Protein AF-A3U074-F1 (afdb_monomer_lite)

Structure (mmCIF, N/CA/C/O backbone):
data_AF-A3U074-F1
#
_entry.id   AF-A3U074-F1
#
loop_
_atom_site.group_PDB
_atom_site.id
_atom_site.type_symbol
_atom_site.label_atom_id
_atom_site.label_alt_id
_atom_site.label_comp_id
_atom_site.label_asym_id
_atom_site.label_entity_id
_atom_site.label_seq_id
_atom_site.pdbx_PDB_ins_code
_atom_site.Cartn_x
_atom_site.Cartn_y
_atom_site.Cartn_z
_atom_site.occupancy
_atom_site.B_iso_or_equiv
_atom_site.auth_seq_id
_atom_site.auth_comp_id
_atom_site.auth_asym_id
_atom_site.auth_atom_id
_atom_site.pdbx_PDB_model_num
ATOM 1 N N . MET A 1 1 ? 19.597 -13.772 -4.060 1.00 62.19 1 MET A N 1
ATOM 2 C CA . MET A 1 1 ? 18.420 -14.118 -3.231 1.00 62.19 1 MET A CA 1
ATOM 3 C C . MET A 1 1 ? 17.383 -13.034 -3.448 1.00 62.19 1 MET A C 1
ATOM 5 O O . MET A 1 1 ? 17.748 -11.872 -3.341 1.00 62.19 1 MET A O 1
ATOM 9 N N . ALA A 1 2 ? 16.156 -13.385 -3.835 1.00 81.31 2 ALA A N 1
ATOM 10 C CA . ALA A 1 2 ? 15.089 -12.403 -4.048 1.00 81.31 2 ALA A CA 1
ATOM 11 C C . ALA A 1 2 ? 14.487 -11.949 -2.705 1.00 81.31 2 ALA A C 1
ATOM 13 O O . ALA A 1 2 ? 14.446 -12.732 -1.753 1.00 81.31 2 ALA A O 1
ATOM 14 N N . HIS A 1 3 ? 14.027 -10.698 -2.626 1.00 92.88 3 HIS A N 1
ATOM 15 C CA . HIS A 1 3 ? 13.370 -10.155 -1.434 1.00 92.88 3 HIS A CA 1
ATOM 16 C C . HIS A 1 3 ? 12.085 -10.944 -1.106 1.00 92.88 3 HIS A C 1
ATOM 18 O O . HIS A 1 3 ? 11.345 -11.348 -2.002 1.00 92.88 3 HIS A O 1
ATOM 24 N N . ASN A 1 4 ? 11.792 -11.178 0.177 1.00 96.62 4 ASN A N 1
ATOM 25 C CA . ASN A 1 4 ? 10.709 -12.084 0.594 1.00 96.62 4 ASN A CA 1
ATOM 26 C C . ASN A 1 4 ? 9.299 -11.455 0.584 1.00 96.62 4 ASN A C 1
ATOM 28 O O . ASN A 1 4 ? 8.325 -12.192 0.736 1.00 96.62 4 ASN A O 1
ATOM 32 N N . LEU A 1 5 ? 9.188 -10.135 0.385 1.00 97.12 5 LEU A N 1
ATOM 33 C CA . LEU A 1 5 ? 7.935 -9.364 0.430 1.00 97.12 5 LEU A CA 1
ATOM 34 C C . LEU A 1 5 ? 6.792 -10.023 -0.355 1.00 97.12 5 LEU A C 1
ATOM 36 O O . LEU A 1 5 ? 5.749 -10.304 0.228 1.00 97.12 5 LEU A O 1
ATOM 40 N N . ALA A 1 6 ? 6.994 -10.324 -1.643 1.00 97.06 6 ALA A N 1
ATOM 41 C CA . ALA A 1 6 ? 5.947 -10.906 -2.487 1.00 97.06 6 ALA A CA 1
ATOM 42 C C . ALA A 1 6 ? 5.483 -12.278 -1.979 1.00 97.06 6 ALA A C 1
ATOM 44 O O . ALA A 1 6 ? 4.291 -12.571 -1.965 1.00 97.06 6 ALA A O 1
ATOM 45 N N . ARG A 1 7 ? 6.417 -13.111 -1.499 1.00 97.62 7 ARG A N 1
ATOM 46 C CA . ARG A 1 7 ? 6.095 -14.425 -0.924 1.00 97.62 7 ARG A CA 1
ATOM 47 C C . ARG A 1 7 ? 5.232 -14.288 0.326 1.00 97.62 7 ARG A C 1
ATOM 49 O O . ARG A 1 7 ? 4.294 -15.058 0.491 1.00 97.62 7 ARG A O 1
ATOM 56 N N . LEU A 1 8 ? 5.556 -13.341 1.204 1.00 98.12 8 LEU A N 1
ATOM 57 C CA . LEU A 1 8 ? 4.793 -13.1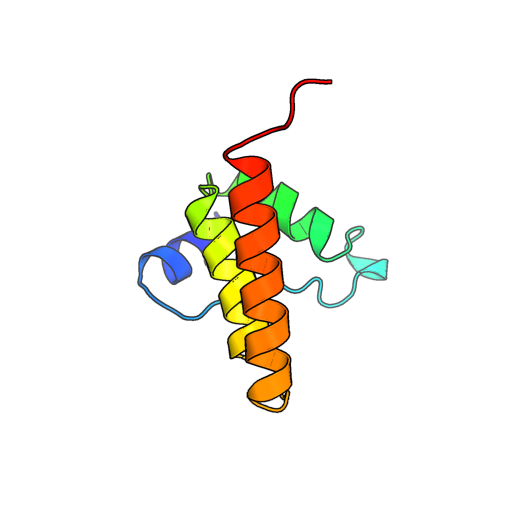12 2.430 1.00 98.12 8 LEU A CA 1
ATOM 58 C C . LEU A 1 8 ? 3.406 -12.534 2.124 1.00 98.12 8 LEU A C 1
ATOM 60 O O . LEU A 1 8 ? 2.419 -13.031 2.659 1.00 98.12 8 LEU A O 1
ATOM 64 N N . LEU A 1 9 ? 3.325 -11.556 1.216 1.00 98.25 9 LEU A N 1
ATOM 65 C CA . LEU A 1 9 ? 2.062 -10.966 0.773 1.00 98.25 9 LEU A CA 1
ATOM 66 C C . LEU A 1 9 ? 1.126 -12.022 0.166 1.00 98.25 9 LEU A C 1
ATOM 68 O O . LEU A 1 9 ? -0.018 -12.150 0.592 1.00 98.25 9 LEU A O 1
ATOM 72 N N . ARG A 1 10 ? 1.625 -12.837 -0.773 1.00 97.75 10 ARG A N 1
ATOM 73 C CA . ARG A 1 10 ? 0.856 -13.912 -1.434 1.00 97.75 10 ARG A CA 1
ATOM 74 C C . ARG A 1 10 ? 0.470 -15.047 -0.485 1.00 97.75 10 ARG A C 1
ATOM 76 O O . ARG A 1 10 ? -0.504 -15.745 -0.738 1.00 97.75 10 ARG A O 1
ATOM 83 N N . ALA A 1 11 ? 1.205 -15.217 0.613 1.00 98.12 11 ALA A N 1
ATOM 84 C CA . ALA A 1 11 ? 0.851 -16.133 1.696 1.00 98.12 11 ALA A CA 1
ATOM 85 C C . ALA A 1 11 ? -0.204 -15.557 2.664 1.00 98.12 11 ALA A C 1
ATOM 87 O O . ALA A 1 11 ? -0.546 -16.214 3.645 1.00 98.12 11 ALA A O 1
ATOM 88 N N . GLY A 1 12 ? -0.716 -14.347 2.411 1.00 97.12 12 GLY A N 1
ATOM 89 C CA . GLY A 1 12 ? -1.770 -13.714 3.204 1.00 97.12 12 GLY A CA 1
ATOM 90 C C . GLY A 1 12 ? -1.276 -12.979 4.449 1.00 97.12 12 GLY A C 1
ATOM 91 O O . GLY A 1 12 ? -2.091 -12.604 5.288 1.00 97.12 12 GLY A O 1
ATOM 92 N N . LEU A 1 13 ? 0.036 -12.762 4.603 1.00 98.06 13 LEU A N 1
ATOM 93 C CA . LEU A 1 13 ? 0.539 -11.958 5.716 1.00 98.06 13 LEU A CA 1
ATOM 94 C C . LEU A 1 13 ? 0.230 -10.476 5.486 1.00 98.06 13 LEU A C 1
ATOM 96 O O . LEU A 1 13 ? 0.373 -9.947 4.381 1.00 98.06 13 LEU A O 1
ATOM 100 N N . HIS A 1 14 ? -0.109 -9.787 6.574 1.00 97.31 14 HIS A N 1
ATOM 101 C CA . HIS A 1 14 ? -0.379 -8.351 6.590 1.00 97.31 14 HIS A CA 1
ATOM 102 C C . HIS A 1 14 ? 0.925 -7.541 6.559 1.00 97.31 14 HIS A C 1
ATOM 104 O O . HIS A 1 14 ? 1.357 -6.975 7.560 1.00 97.31 14 HIS A O 1
ATOM 110 N N . VAL A 1 15 ? 1.598 -7.538 5.410 1.00 98.00 15 VAL A N 1
ATOM 111 C CA . VAL A 1 15 ? 2.877 -6.840 5.208 1.00 98.00 15 VAL A CA 1
ATOM 112 C C . VAL A 1 15 ? 2.680 -5.408 4.703 1.00 98.00 15 VAL A C 1
ATOM 114 O O . VAL A 1 15 ? 1.709 -5.118 4.001 1.00 98.00 15 VAL A O 1
ATOM 117 N N . THR A 1 16 ? 3.623 -4.525 5.041 1.00 97.69 16 THR A N 1
ATOM 118 C CA . THR A 1 16 ? 3.679 -3.118 4.609 1.00 97.69 16 THR A CA 1
ATOM 119 C C . THR A 1 16 ? 5.023 -2.810 3.945 1.00 97.69 16 THR A C 1
ATOM 121 O O . THR A 1 16 ? 5.995 -3.544 4.122 1.00 97.69 16 THR A O 1
ATOM 124 N N . VAL A 1 17 ? 5.083 -1.720 3.173 1.00 96.56 17 VAL A N 1
ATOM 125 C CA . VAL A 1 17 ? 6.335 -1.168 2.629 1.00 96.56 17 VAL A CA 1
ATOM 126 C C . VAL A 1 17 ? 6.617 0.167 3.306 1.00 96.56 17 VAL A C 1
ATOM 128 O O . VAL A 1 17 ? 5.773 1.064 3.306 1.00 96.56 17 VAL A O 1
ATOM 131 N N . ASN A 1 18 ? 7.822 0.297 3.848 1.00 95.31 18 ASN A N 1
ATOM 132 C CA . ASN A 1 18 ? 8.332 1.481 4.524 1.00 95.31 18 ASN A CA 1
ATOM 133 C C . ASN A 1 18 ? 9.736 1.772 3.977 1.00 95.31 18 ASN A C 1
ATOM 135 O O . ASN A 1 18 ? 10.431 0.859 3.547 1.00 95.31 18 ASN A O 1
ATOM 139 N N . SER A 1 19 ? 10.145 3.039 3.970 1.00 93.06 19 SER A N 1
ATOM 140 C CA . SER A 1 19 ? 11.468 3.454 3.475 1.00 93.06 19 SER A CA 1
ATOM 141 C C . SER A 1 19 ? 12.603 3.281 4.486 1.00 93.06 19 SER A C 1
ATOM 143 O O . SER A 1 19 ? 13.755 3.451 4.107 1.00 93.06 19 SER A O 1
ATOM 145 N N . ASP A 1 20 ? 12.262 3.007 5.748 1.00 89.56 20 ASP A N 1
ATOM 146 C CA . ASP A 1 20 ? 13.170 2.976 6.900 1.00 89.56 20 ASP A CA 1
ATOM 147 C C . ASP A 1 20 ? 13.907 4.318 7.074 1.00 89.56 20 ASP A C 1
ATOM 149 O O . ASP A 1 20 ? 13.329 5.258 7.621 1.00 89.56 20 ASP A O 1
ATOM 153 N N . ASP A 1 21 ? 15.075 4.477 6.449 1.00 87.44 21 ASP A N 1
ATOM 154 C CA . ASP A 1 21 ? 15.888 5.693 6.458 1.00 87.44 21 ASP A CA 1
ATOM 155 C C . ASP A 1 21 ? 16.092 6.271 5.033 1.00 87.44 21 ASP A C 1
ATOM 157 O O . ASP A 1 21 ? 17.144 6.067 4.413 1.00 87.44 21 ASP A O 1
ATOM 161 N N . PRO A 1 22 ? 15.126 7.041 4.480 1.00 84.12 22 PRO A N 1
ATOM 162 C CA . PRO A 1 22 ? 15.194 7.554 3.105 1.00 84.12 22 PRO A CA 1
ATOM 163 C C . PRO A 1 22 ? 16.508 8.252 2.706 1.00 84.12 22 PRO A C 1
ATOM 165 O O . PRO A 1 22 ? 16.973 8.007 1.589 1.00 84.12 22 PRO A O 1
ATOM 168 N N . PRO A 1 23 ? 17.134 9.095 3.561 1.00 80.56 23 PRO A N 1
ATOM 169 C CA . PRO A 1 23 ? 18.389 9.765 3.213 1.00 80.56 23 PRO A CA 1
ATOM 170 C C . PRO A 1 23 ? 19.565 8.806 2.994 1.00 80.56 23 PRO A C 1
ATOM 172 O O . PRO A 1 23 ? 20.501 9.154 2.281 1.00 80.56 23 PRO A O 1
ATOM 175 N N . TYR A 1 24 ? 19.521 7.616 3.597 1.00 75.94 24 TYR A N 1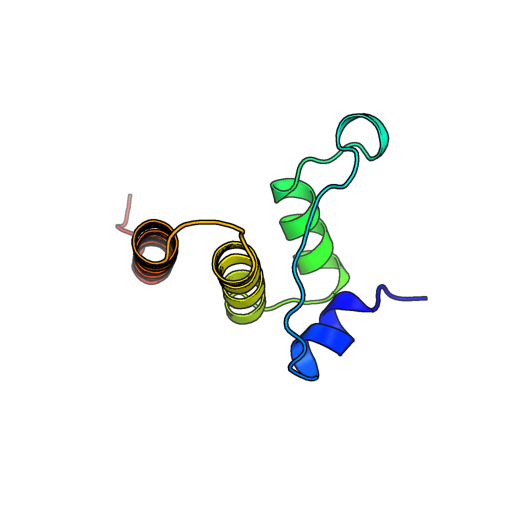
ATOM 176 C CA . TYR A 1 24 ? 20.599 6.630 3.532 1.00 75.94 24 TYR A CA 1
ATOM 177 C C . TYR A 1 24 ? 20.408 5.628 2.391 1.00 75.94 24 TYR A C 1
ATOM 179 O O . TYR A 1 24 ? 21.392 5.178 1.806 1.00 75.94 24 TYR A O 1
ATOM 187 N N . PHE A 1 25 ? 19.160 5.309 2.037 1.00 76.81 25 PHE A N 1
ATOM 188 C CA . PHE A 1 25 ? 18.845 4.305 1.013 1.00 76.81 25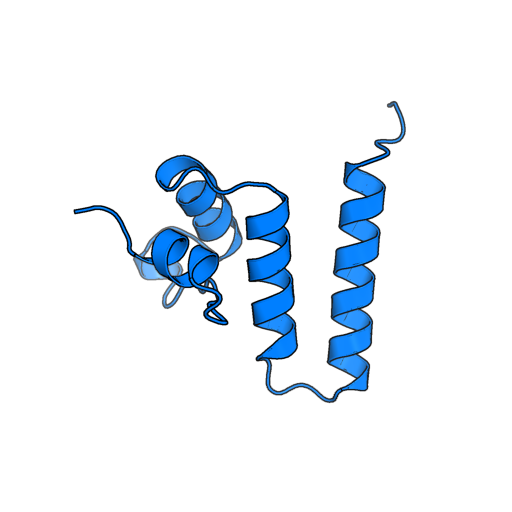 PHE A CA 1
ATOM 189 C C . PHE A 1 25 ? 18.466 4.893 -0.353 1.00 76.81 25 PHE A C 1
ATOM 191 O O . PHE A 1 25 ? 18.205 4.146 -1.294 1.00 76.81 25 PHE A O 1
ATOM 198 N N . GLY A 1 26 ? 18.464 6.224 -0.487 1.00 65.88 26 GLY A N 1
ATOM 199 C CA . GLY A 1 26 ? 18.283 6.901 -1.775 1.00 65.88 26 GLY A CA 1
ATOM 200 C C . GLY A 1 26 ? 16.864 6.807 -2.340 1.00 65.88 26 GLY A C 1
ATOM 201 O O . GLY A 1 26 ? 16.676 6.957 -3.545 1.00 65.88 26 GLY A O 1
ATOM 202 N N . GLY A 1 27 ? 15.859 6.568 -1.492 1.00 72.50 27 GLY A N 1
ATOM 203 C CA . GLY A 1 27 ? 14.478 6.400 -1.932 1.00 72.50 27 GLY A CA 1
ATOM 204 C C . GLY A 1 27 ? 13.462 6.625 -0.819 1.00 72.50 27 GLY A C 1
ATOM 205 O O . GLY A 1 27 ? 13.480 5.965 0.217 1.00 72.50 27 GLY A O 1
ATOM 206 N N . TYR A 1 28 ? 12.516 7.531 -1.061 1.00 87.38 28 TYR A N 1
ATOM 207 C CA . TYR A 1 28 ? 11.311 7.649 -0.239 1.00 87.38 28 TYR A CA 1
ATOM 208 C C . TYR A 1 28 ? 10.362 6.472 -0.504 1.00 87.38 28 TYR A C 1
ATOM 210 O O . TYR A 1 28 ? 10.558 5.681 -1.430 1.00 87.38 28 TYR A O 1
ATOM 218 N N . VAL A 1 29 ? 9.302 6.341 0.296 1.00 91.38 29 VAL A N 1
ATOM 219 C CA . VAL A 1 29 ? 8.375 5.198 0.217 1.00 91.38 29 VAL A CA 1
ATOM 220 C C . VAL A 1 29 ? 7.829 4.958 -1.199 1.00 91.38 29 VAL A C 1
ATOM 222 O O . VAL A 1 29 ? 7.797 3.819 -1.645 1.00 91.38 29 VAL A O 1
ATOM 225 N N . ASN A 1 30 ? 7.515 6.010 -1.962 1.00 92.62 30 ASN A N 1
ATOM 226 C CA . ASN A 1 30 ? 7.022 5.864 -3.338 1.00 92.62 30 ASN A CA 1
ATOM 227 C C . ASN A 1 30 ? 8.034 5.189 -4.273 1.00 92.62 30 ASN A C 1
ATOM 229 O O . ASN A 1 30 ? 7.637 4.438 -5.160 1.00 92.62 30 ASN A O 1
ATOM 233 N N . GLU A 1 31 ? 9.329 5.439 -4.076 1.00 93.19 31 GLU A N 1
ATOM 234 C CA . GLU A 1 31 ? 10.365 4.785 -4.871 1.00 93.19 31 GLU A CA 1
ATOM 235 C C . GLU A 1 31 ? 10.481 3.306 -4.506 1.00 93.19 31 GLU A C 1
ATOM 237 O O . GLU A 1 31 ? 10.526 2.458 -5.392 1.00 93.19 31 GLU A O 1
ATOM 242 N N . ASN A 1 32 ? 10.387 2.980 -3.214 1.00 92.88 32 ASN A N 1
ATOM 243 C CA . ASN A 1 32 ? 10.332 1.591 -2.755 1.00 92.88 32 ASN A CA 1
ATOM 244 C C . ASN A 1 32 ? 9.145 0.839 -3.377 1.00 92.88 32 ASN A C 1
ATOM 246 O O . ASN A 1 32 ? 9.315 -0.283 -3.840 1.00 92.88 32 ASN A O 1
ATOM 250 N N . TYR A 1 33 ? 7.965 1.463 -3.478 1.00 95.62 33 TYR A N 1
ATOM 251 C CA . TYR A 1 33 ? 6.817 0.866 -4.173 1.00 95.62 33 TYR A CA 1
ATOM 252 C C . TYR A 1 33 ? 7.129 0.543 -5.640 1.00 95.62 33 TYR A C 1
ATOM 254 O O . TYR A 1 33 ? 6.865 -0.576 -6.078 1.00 95.62 33 TYR A O 1
ATOM 262 N N . ARG A 1 34 ? 7.710 1.486 -6.396 1.00 94.94 34 ARG A N 1
ATOM 263 C CA . ARG A 1 34 ? 8.047 1.275 -7.818 1.00 94.94 34 ARG A CA 1
ATOM 264 C C . ARG A 1 34 ? 9.092 0.181 -8.002 1.00 94.94 34 ARG A C 1
ATOM 266 O O . ARG A 1 34 ? 8.904 -0.709 -8.828 1.00 94.94 34 ARG A O 1
ATOM 273 N N . GLN A 1 35 ? 10.159 0.225 -7.208 1.00 94.38 35 GLN A N 1
ATOM 274 C CA . GLN A 1 35 ? 11.249 -0.744 -7.278 1.00 94.38 35 GLN A CA 1
ATOM 275 C C . GLN A 1 35 ? 10.781 -2.141 -6.861 1.00 94.38 35 GLN A C 1
ATOM 277 O O . GLN A 1 35 ? 11.067 -3.111 -7.558 1.00 94.38 35 GLN A O 1
ATOM 282 N N . CYS A 1 36 ? 10.002 -2.264 -5.781 1.00 94.25 36 CYS A N 1
ATOM 283 C CA . CYS A 1 36 ? 9.418 -3.544 -5.382 1.00 94.25 36 CYS A CA 1
ATOM 284 C C . CYS A 1 36 ? 8.444 -4.083 -6.433 1.00 94.25 36 CYS A C 1
ATOM 286 O O . CYS A 1 36 ? 8.475 -5.282 -6.699 1.00 94.25 36 CYS A O 1
ATOM 288 N N . ALA A 1 37 ? 7.616 -3.227 -7.043 1.00 96.56 37 ALA A N 1
ATOM 289 C CA . ALA A 1 37 ? 6.701 -3.642 -8.100 1.00 96.56 37 ALA A CA 1
ATOM 290 C C . ALA A 1 37 ? 7.450 -4.262 -9.283 1.00 96.56 37 ALA A C 1
ATOM 292 O O . ALA A 1 37 ? 7.141 -5.381 -9.682 1.00 96.56 37 ALA A O 1
ATOM 293 N N . ALA A 1 38 ? 8.474 -3.565 -9.782 1.00 96.25 38 ALA A N 1
ATOM 294 C CA . ALA A 1 38 ? 9.276 -4.021 -10.911 1.00 96.25 38 ALA A CA 1
ATOM 295 C C . ALA A 1 38 ? 10.125 -5.258 -10.575 1.00 96.25 38 ALA A C 1
ATOM 297 O O . ALA A 1 38 ? 10.181 -6.202 -11.357 1.00 96.25 38 ALA A O 1
ATOM 298 N N . ALA A 1 39 ? 10.779 -5.278 -9.410 1.00 95.94 39 ALA A N 1
ATOM 299 C CA . ALA A 1 39 ? 11.709 -6.345 -9.042 1.00 95.94 39 ALA A CA 1
ATOM 300 C C . ALA A 1 39 ? 11.020 -7.647 -8.606 1.00 95.94 39 ALA A C 1
ATOM 302 O O . ALA A 1 39 ? 11.638 -8.710 -8.667 1.00 95.94 39 ALA A O 1
ATOM 303 N N . LEU A 1 40 ? 9.778 -7.570 -8.117 1.00 96.75 40 LEU A N 1
ATOM 304 C CA . LEU A 1 40 ? 9.046 -8.714 -7.560 1.00 96.75 40 LEU A CA 1
ATOM 305 C C . LEU A 1 40 ? 7.795 -9.090 -8.362 1.00 96.75 40 LEU A C 1
ATOM 307 O O . LEU A 1 40 ? 7.046 -9.963 -7.914 1.00 96.75 40 LEU A O 1
ATOM 311 N N . ASP A 1 41 ? 7.588 -8.451 -9.518 1.00 96.75 41 ASP A N 1
ATOM 312 C CA . ASP A 1 41 ? 6.425 -8.642 -10.390 1.00 96.75 41 ASP A CA 1
ATOM 313 C C . ASP A 1 41 ? 5.115 -8.529 -9.595 1.00 96.75 41 ASP A C 1
ATOM 315 O O . ASP A 1 41 ? 4.310 -9.463 -9.519 1.00 96.75 41 ASP A O 1
ATOM 319 N N . LEU A 1 42 ? 4.969 -7.409 -8.873 1.00 97.88 42 LEU A N 1
ATOM 320 C CA . LEU A 1 42 ? 3.758 -7.141 -8.099 1.00 97.88 42 LEU A CA 1
ATOM 321 C C . LEU A 1 42 ? 2.678 -6.573 -9.009 1.00 97.88 42 LEU A C 1
ATOM 323 O O . LEU A 1 42 ? 2.887 -5.602 -9.737 1.00 97.88 42 LEU A O 1
ATOM 327 N N . THR A 1 43 ? 1.486 -7.134 -8.891 1.00 97.75 43 THR A N 1
ATOM 328 C CA . THR A 1 43 ? 0.296 -6.638 -9.579 1.00 97.75 43 THR A CA 1
ATOM 329 C C . THR A 1 43 ? -0.203 -5.327 -8.965 1.00 97.75 43 THR A C 1
ATOM 331 O O . THR A 1 43 ? 0.060 -5.016 -7.801 1.00 97.75 43 THR A O 1
ATOM 334 N N . ALA A 1 44 ? -1.017 -4.576 -9.713 1.00 96.81 44 ALA A N 1
ATOM 335 C CA . ALA A 1 44 ? -1.698 -3.395 -9.177 1.00 96.81 44 ALA A CA 1
ATOM 336 C C . ALA A 1 44 ? -2.536 -3.729 -7.926 1.00 96.81 44 ALA A C 1
ATOM 338 O O . ALA A 1 44 ? -2.508 -2.988 -6.946 1.00 96.81 44 ALA A O 1
ATOM 339 N N . ALA A 1 45 ? -3.213 -4.883 -7.917 1.00 97.62 45 ALA A N 1
ATOM 340 C CA . ALA A 1 45 ? -3.982 -5.356 -6.767 1.00 97.62 45 ALA A CA 1
ATOM 341 C C . ALA A 1 45 ? -3.102 -5.606 -5.527 1.00 97.62 45 ALA A C 1
ATOM 343 O O . ALA A 1 45 ? -3.489 -5.269 -4.406 1.00 97.62 45 ALA A O 1
ATOM 344 N N . GLU A 1 46 ? -1.897 -6.146 -5.713 1.00 98.31 46 GLU A N 1
ATOM 345 C CA . GLU A 1 46 ? -0.925 -6.336 -4.632 1.00 98.31 46 GLU A CA 1
ATOM 346 C C . GLU A 1 46 ? -0.405 -4.996 -4.097 1.00 98.31 46 GLU A C 1
ATOM 348 O O . GLU A 1 46 ? -0.325 -4.819 -2.882 1.00 98.31 46 GLU A O 1
ATOM 353 N N . LEU A 1 47 ? -0.141 -4.015 -4.965 1.00 98.00 47 LEU A N 1
ATOM 354 C CA . LEU A 1 47 ? 0.248 -2.663 -4.542 1.00 98.00 47 LEU A CA 1
ATOM 355 C C . LEU A 1 47 ? -0.869 -1.958 -3.763 1.00 98.00 47 LEU A C 1
ATOM 357 O O . LEU A 1 47 ? -0.606 -1.340 -2.731 1.00 98.00 47 LEU A O 1
ATOM 361 N N . ILE A 1 48 ? -2.121 -2.098 -4.206 1.00 98.06 48 ILE A N 1
ATOM 362 C CA . ILE A 1 48 ? -3.298 -1.598 -3.482 1.00 98.06 48 ILE A CA 1
ATOM 363 C C . ILE A 1 48 ? -3.40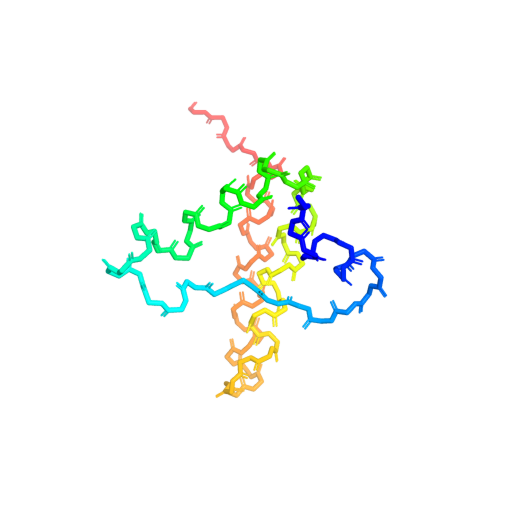1 -2.276 -2.112 1.00 98.06 48 ILE A C 1
ATOM 365 O O . ILE A 1 48 ? -3.664 -1.608 -1.114 1.00 98.06 48 ILE A O 1
ATOM 369 N N . THR A 1 49 ? -3.156 -3.586 -2.038 1.00 98.50 49 THR A N 1
ATOM 370 C CA . THR A 1 49 ? -3.172 -4.336 -0.773 1.00 98.50 49 THR A CA 1
ATOM 371 C C . THR A 1 49 ? -2.097 -3.827 0.186 1.00 98.50 49 THR A C 1
ATOM 373 O O . THR A 1 49 ? -2.405 -3.547 1.341 1.00 98.50 49 THR A O 1
ATOM 376 N N . LEU A 1 50 ? -0.864 -3.606 -0.282 1.00 98.44 50 LEU A N 1
ATOM 377 C CA . LEU A 1 50 ? 0.213 -3.022 0.529 1.00 98.44 50 LEU A CA 1
ATOM 378 C C . LEU A 1 50 ? -0.157 -1.630 1.068 1.00 98.44 50 LEU A C 1
ATOM 380 O O . LEU A 1 50 ? 0.080 -1.339 2.244 1.00 98.44 50 LEU A O 1
ATOM 384 N N . ALA A 1 51 ? -0.789 -0.794 0.239 1.00 98.06 51 ALA A N 1
ATOM 385 C CA . ALA A 1 51 ? -1.250 0.532 0.643 1.00 98.06 51 ALA A CA 1
ATOM 386 C C . ALA A 1 51 ? -2.389 0.469 1.675 1.00 98.06 51 ALA A C 1
ATOM 388 O O . ALA A 1 51 ? -2.390 1.216 2.649 1.00 98.06 51 ALA A O 1
ATOM 389 N N . ARG A 1 52 ? -3.354 -0.444 1.518 1.00 98.50 52 ARG A N 1
ATOM 390 C CA . ARG A 1 52 ? -4.414 -0.650 2.522 1.00 98.50 52 ARG A CA 1
ATOM 391 C C . ARG A 1 52 ? -3.861 -1.208 3.825 1.00 98.50 52 ARG A C 1
ATOM 393 O O . ARG A 1 52 ? -4.308 -0.806 4.902 1.00 98.50 52 ARG A O 1
ATOM 400 N N . ASN A 1 53 ? -2.886 -2.110 3.737 1.00 98.62 53 ASN A N 1
ATOM 401 C CA . ASN A 1 53 ? -2.265 -2.719 4.900 1.00 98.62 53 ASN A CA 1
ATOM 402 C C . ASN A 1 53 ? -1.590 -1.668 5.781 1.00 98.62 53 ASN A C 1
ATOM 404 O O . ASN A 1 53 ? -1.751 -1.731 7.000 1.00 98.62 53 ASN A O 1
ATOM 408 N N . SER A 1 54 ? -0.900 -0.689 5.183 1.00 98.19 54 SER A N 1
ATOM 409 C CA . SER A 1 54 ? -0.221 0.376 5.931 1.00 98.19 54 SER A CA 1
ATOM 410 C C . SER A 1 54 ? -1.199 1.270 6.697 1.00 98.19 54 SER A C 1
ATOM 412 O O . SER A 1 54 ? -0.945 1.580 7.857 1.00 98.19 54 SER A O 1
ATOM 414 N N . ILE A 1 55 ? -2.348 1.609 6.103 1.00 98.44 55 ILE A N 1
ATOM 415 C CA . ILE A 1 55 ? -3.407 2.373 6.781 1.00 98.44 55 ILE A CA 1
ATOM 416 C C . ILE A 1 55 ? -4.060 1.549 7.892 1.00 98.44 55 ILE A C 1
ATOM 418 O O . ILE A 1 55 ? -4.256 2.041 9.000 1.00 98.44 55 ILE A O 1
ATOM 422 N N . THR A 1 56 ? -4.364 0.280 7.620 1.00 98.00 56 THR A N 1
ATOM 423 C CA . THR A 1 56 ? -5.015 -0.608 8.597 1.00 98.00 56 THR A CA 1
ATOM 424 C C . THR A 1 56 ? -4.132 -0.838 9.827 1.00 98.00 56 THR A C 1
ATOM 426 O O . THR A 1 56 ? -4.632 -0.856 10.952 1.00 98.00 56 THR A O 1
ATOM 429 N N . ALA A 1 57 ? -2.817 -0.964 9.615 1.00 97.88 57 ALA A N 1
ATOM 430 C CA . ALA A 1 57 ? -1.821 -1.157 10.666 1.00 97.88 57 ALA A CA 1
ATOM 431 C C . ALA A 1 57 ? -1.421 0.143 11.390 1.00 97.88 57 ALA A C 1
ATOM 433 O O . ALA A 1 57 ? -0.748 0.082 12.419 1.00 97.88 57 ALA A O 1
ATOM 434 N N . ALA A 1 58 ? -1.812 1.315 10.878 1.00 97.94 58 ALA A N 1
ATOM 435 C CA . ALA A 1 58 ? -1.463 2.591 11.485 1.00 97.94 58 ALA A CA 1
ATOM 436 C C . ALA A 1 58 ? -2.147 2.777 12.848 1.00 97.94 58 ALA A C 1
ATOM 438 O O . ALA A 1 58 ? -3.297 2.383 13.055 1.00 97.94 58 ALA A O 1
ATOM 439 N N . PHE A 1 59 ? -1.470 3.458 13.773 1.00 98.19 59 PHE A N 1
ATOM 440 C CA . PHE A 1 59 ? -2.033 3.848 15.071 1.00 98.19 59 PHE A CA 1
ATOM 441 C C . PHE A 1 59 ? -2.893 5.108 14.945 1.00 98.19 59 PHE A C 1
ATOM 443 O O . PHE A 1 59 ? -2.643 6.130 15.578 1.00 98.19 59 PHE A O 1
ATOM 450 N N . LEU A 1 60 ? -3.894 5.025 14.074 1.00 97.75 60 LEU A N 1
ATOM 451 C CA . LEU A 1 60 ? -4.883 6.063 13.831 1.00 97.75 60 LEU A CA 1
ATOM 452 C C . LEU A 1 60 ? -6.237 5.652 14.425 1.00 97.75 60 LEU A C 1
ATOM 454 O O . LEU A 1 60 ? -6.536 4.454 14.487 1.00 97.75 60 LEU A O 1
ATOM 458 N N . PRO A 1 61 ? -7.084 6.617 14.815 1.00 98.56 61 PRO A N 1
ATOM 459 C CA . PRO A 1 61 ? -8.499 6.367 15.051 1.00 98.56 61 PRO A CA 1
ATOM 460 C C . PRO A 1 61 ? -9.163 5.686 13.847 1.00 98.56 61 PRO A C 1
ATOM 462 O O . PRO A 1 61 ? -8.833 5.965 12.694 1.00 98.56 61 PRO A O 1
ATOM 465 N N . GLU A 1 62 ? -10.152 4.831 14.101 1.00 98.31 62 GLU A N 1
ATOM 466 C CA . GLU A 1 62 ? -10.837 4.074 13.040 1.00 98.31 62 GLU A CA 1
ATOM 467 C C . GLU A 1 62 ? -11.513 4.976 11.994 1.00 98.31 62 GLU A C 1
ATOM 469 O O . GLU A 1 62 ? -11.530 4.646 10.809 1.00 98.31 62 GLU A O 1
ATOM 474 N N . ALA A 1 63 ? -12.003 6.153 12.401 1.00 98.31 63 ALA A N 1
ATOM 475 C CA . ALA A 1 63 ? -12.566 7.138 11.478 1.00 98.31 63 ALA A CA 1
ATOM 476 C C . ALA A 1 63 ? -11.521 7.663 10.474 1.00 98.31 63 ALA A C 1
ATOM 478 O O . ALA A 1 63 ? -11.811 7.782 9.282 1.00 98.31 63 ALA A O 1
ATOM 479 N N . ASP A 1 64 ? -10.294 7.906 10.936 1.00 98.50 64 ASP A N 1
ATOM 480 C CA . ASP A 1 64 ? -9.205 8.392 10.088 1.00 98.50 64 ASP A CA 1
ATOM 481 C C . ASP A 1 64 ? -8.713 7.284 9.151 1.00 98.50 64 ASP A C 1
ATOM 483 O O . ASP A 1 64 ? -8.511 7.521 7.956 1.00 98.50 64 ASP A O 1
ATOM 487 N N . LYS A 1 65 ? -8.610 6.039 9.644 1.00 98.69 65 LYS A N 1
ATOM 488 C CA . LYS A 1 65 ? -8.332 4.873 8.788 1.00 98.69 65 LYS A CA 1
ATOM 489 C C . LYS A 1 65 ? -9.378 4.737 7.685 1.00 98.69 65 LYS A C 1
ATOM 491 O O . LYS A 1 65 ? -9.009 4.599 6.520 1.00 98.69 65 LYS A O 1
ATOM 496 N N . ALA A 1 66 ? -10.666 4.819 8.024 1.00 98.56 66 ALA A N 1
ATOM 497 C CA . ALA A 1 66 ? -11.757 4.726 7.056 1.00 98.56 66 ALA A CA 1
ATOM 498 C C . ALA A 1 66 ? -11.675 5.831 5.990 1.00 98.56 66 ALA A C 1
ATOM 500 O O . ALA A 1 66 ? -11.809 5.546 4.798 1.00 98.56 66 ALA A O 1
ATOM 501 N N . ALA A 1 67 ? -11.377 7.070 6.392 1.00 98.56 67 ALA A N 1
ATOM 502 C CA . ALA A 1 67 ? -11.180 8.179 5.461 1.00 98.56 67 ALA A CA 1
ATOM 503 C C . ALA A 1 67 ? -10.001 7.929 4.503 1.00 98.56 67 ALA A C 1
ATOM 505 O O . ALA A 1 67 ? -10.123 8.147 3.295 1.00 98.56 67 ALA A O 1
ATOM 506 N N . HIS A 1 68 ? -8.868 7.431 5.002 1.00 98.56 68 HIS A N 1
ATOM 507 C CA . HIS A 1 68 ? -7.713 7.102 4.164 1.00 98.56 68 HIS A CA 1
ATOM 508 C C . HIS A 1 68 ? -7.974 5.919 3.222 1.00 98.56 68 HIS A C 1
ATOM 510 O O . HIS A 1 68 ? -7.595 5.985 2.052 1.00 98.56 68 HIS A O 1
ATOM 516 N N . LEU A 1 69 ? -8.662 4.872 3.682 1.00 98.69 69 LEU A N 1
ATOM 517 C CA . LEU A 1 69 ? -9.057 3.738 2.840 1.00 98.69 69 LEU A CA 1
ATOM 518 C C . LEU A 1 69 ? -10.004 4.178 1.713 1.00 98.69 69 LEU A C 1
ATOM 520 O O . LEU A 1 69 ? -9.796 3.796 0.563 1.00 98.69 69 LEU A O 1
ATOM 524 N N . ALA A 1 70 ? -10.967 5.058 2.001 1.00 98.50 70 ALA A N 1
ATOM 525 C CA . ALA A 1 70 ? -11.861 5.615 0.986 1.00 98.50 70 ALA A CA 1
ATOM 526 C C . ALA A 1 70 ? -11.114 6.455 -0.067 1.00 98.50 70 ALA A C 1
ATOM 528 O O . ALA A 1 70 ? -11.484 6.460 -1.243 1.00 98.50 70 ALA A O 1
ATOM 529 N N . ARG A 1 71 ? -10.035 7.148 0.326 1.00 98.31 71 ARG A N 1
ATOM 530 C CA . ARG A 1 71 ? -9.157 7.853 -0.624 1.00 98.31 71 ARG A CA 1
ATOM 531 C C . ARG A 1 71 ? -8.408 6.886 -1.536 1.00 98.31 71 ARG A C 1
ATOM 533 O O . ARG A 1 71 ? -8.287 7.176 -2.721 1.00 98.31 71 ARG A O 1
ATOM 540 N N . ILE A 1 72 ? -7.941 5.749 -1.013 1.00 97.94 72 ILE A N 1
ATOM 541 C CA . ILE A 1 72 ? -7.343 4.689 -1.842 1.00 97.94 72 ILE A CA 1
ATOM 542 C C . ILE A 1 72 ? -8.374 4.190 -2.862 1.00 97.94 72 ILE A C 1
ATOM 544 O O . ILE A 1 72 ? -8.066 4.143 -4.048 1.00 97.94 72 ILE A O 1
ATOM 548 N N . ASP A 1 73 ? -9.611 3.904 -2.437 1.00 97.94 73 ASP A N 1
ATOM 549 C CA . ASP A 1 73 ? -10.685 3.471 -3.346 1.00 97.94 73 ASP A CA 1
ATOM 550 C C . ASP A 1 73 ? -10.954 4.487 -4.463 1.00 97.94 73 ASP A C 1
ATOM 552 O O . ASP A 1 73 ? -11.189 4.109 -5.608 1.00 97.94 73 ASP A O 1
ATOM 556 N N . ALA A 1 74 ? -10.936 5.783 -4.138 1.00 97.75 74 ALA A N 1
ATOM 557 C CA . ALA A 1 74 ? -11.147 6.844 -5.115 1.00 97.75 74 ALA A CA 1
ATOM 558 C C . ALA A 1 74 ? -10.044 6.871 -6.183 1.00 97.75 74 ALA A C 1
ATOM 560 O O . ALA A 1 74 ? -10.367 6.920 -7.366 1.00 97.75 74 ALA A O 1
ATOM 561 N N . VAL A 1 75 ? -8.775 6.763 -5.775 1.00 96.25 75 VAL A N 1
ATOM 562 C CA . VAL A 1 75 ? -7.630 6.715 -6.701 1.00 96.25 75 VAL A CA 1
ATOM 563 C C . VAL A 1 75 ? -7.675 5.465 -7.579 1.00 96.25 75 VAL A C 1
ATOM 565 O O . VAL A 1 75 ? -7.395 5.547 -8.770 1.00 96.25 75 VAL A O 1
ATOM 568 N N . VAL A 1 76 ? -8.058 4.310 -7.024 1.00 96.62 76 VAL A N 1
ATOM 569 C CA . VAL A 1 76 ? -8.208 3.071 -7.806 1.00 96.62 76 VAL A CA 1
ATOM 570 C C . VAL A 1 76 ? -9.285 3.235 -8.877 1.00 96.62 76 VAL A C 1
ATOM 572 O O . VAL A 1 76 ? -9.026 2.942 -10.040 1.00 96.62 76 VAL A O 1
ATOM 575 N N . ARG A 1 77 ? -10.454 3.785 -8.519 1.00 96.00 77 ARG A N 1
ATOM 576 C CA . ARG A 1 77 ? -11.529 4.057 -9.487 1.00 96.00 77 ARG A CA 1
ATOM 577 C C . ARG A 1 77 ? -11.106 5.035 -10.582 1.00 96.00 77 ARG A C 1
ATOM 579 O O . ARG A 1 77 ? -11.475 4.849 -11.735 1.00 96.00 77 ARG A O 1
ATOM 586 N N . GLU A 1 78 ? -10.359 6.077 -10.227 1.00 94.56 78 GLU A N 1
ATOM 587 C CA . GLU A 1 78 ? -9.829 7.046 -11.192 1.00 94.56 78 GLU A CA 1
ATOM 588 C C . GLU A 1 78 ? -8.829 6.393 -12.156 1.00 94.56 78 GLU A C 1
ATOM 590 O O . GLU A 1 78 ? -8.892 6.625 -13.359 1.00 94.56 78 GLU A O 1
ATOM 595 N N . ALA A 1 79 ? -7.952 5.522 -11.650 1.00 90.31 79 ALA A N 1
ATOM 596 C CA . ALA A 1 79 ? -6.989 4.795 -12.473 1.00 90.31 79 ALA A CA 1
ATOM 597 C C . ALA A 1 79 ? -7.648 3.770 -13.416 1.00 90.31 79 ALA A C 1
ATOM 599 O O . ALA A 1 79 ? -7.141 3.533 -14.511 1.00 90.31 79 ALA A O 1
ATOM 600 N N . GLU A 1 80 ? -8.767 3.166 -13.007 1.00 88.50 80 GLU A N 1
ATOM 601 C CA . GLU A 1 80 ? -9.554 2.236 -13.831 1.00 88.50 80 GLU A CA 1
ATOM 602 C C . GLU A 1 80 ? -10.405 2.950 -14.891 1.00 88.50 80 GLU A C 1
ATOM 604 O O . GLU A 1 80 ? -10.715 2.363 -15.928 1.00 88.50 80 GLU A O 1
ATOM 609 N N . ASN A 1 81 ? -10.765 4.213 -1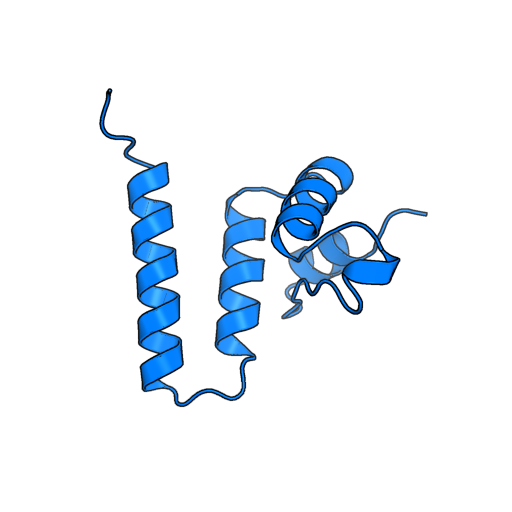4.654 1.00 85.88 81 ASN A N 1
ATOM 610 C CA . ASN A 1 81 ? -11.535 5.035 -15.580 1.00 85.88 81 ASN A CA 1
ATOM 611 C C . ASN A 1 81 ? -10.813 6.361 -15.862 1.00 85.88 81 ASN A C 1
ATOM 613 O O . ASN A 1 81 ? -11.281 7.420 -15.427 1.00 85.88 81 ASN A O 1
ATOM 617 N N . PRO A 1 82 ? -9.667 6.320 -16.566 1.00 71.6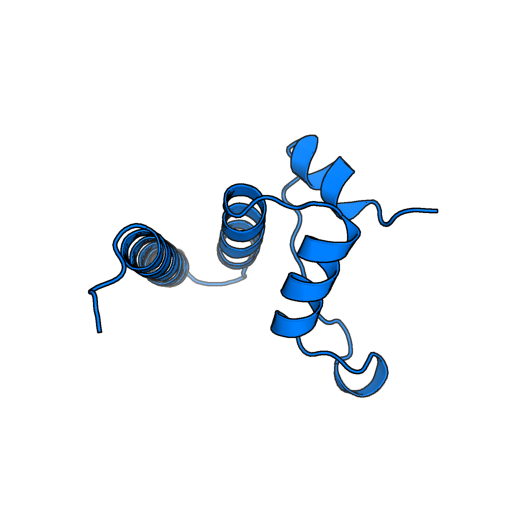2 82 PRO A N 1
ATOM 618 C CA . PRO A 1 82 ? -8.919 7.526 -16.866 1.00 71.62 82 PRO A CA 1
ATOM 619 C C . PRO A 1 82 ? -9.790 8.437 -17.731 1.00 71.62 82 PRO A C 1
ATOM 621 O O . PRO A 1 82 ? -10.181 8.073 -18.842 1.00 71.62 82 PRO A O 1
ATOM 624 N N . VAL A 1 83 ? -10.112 9.626 -17.218 1.00 64.50 83 VAL A N 1
ATOM 625 C CA . VAL A 1 83 ? -10.732 10.673 -18.032 1.00 64.50 83 VAL A CA 1
ATOM 626 C C . VAL A 1 83 ? -9.753 10.967 -19.168 1.00 64.50 83 VAL A C 1
ATOM 628 O O . VAL A 1 83 ? -8.594 11.300 -18.913 1.00 64.50 83 VAL A O 1
ATOM 631 N N . ALA A 1 84 ? -10.191 10.753 -20.413 1.00 56.25 84 ALA A N 1
ATOM 632 C CA . ALA A 1 84 ? -9.386 11.057 -21.591 1.00 56.25 84 ALA A CA 1
ATOM 633 C C . ALA A 1 84 ? -8.925 12.531 -21.542 1.00 56.25 84 ALA A C 1
ATOM 635 O O . ALA A 1 84 ? -9.697 13.365 -21.059 1.00 56.25 84 ALA A O 1
ATOM 636 N N . PRO A 1 85 ? -7.690 12.836 -21.986 1.00 60.78 85 PRO A N 1
ATOM 637 C CA . PRO A 1 85 ? -7.129 14.186 -21.924 1.00 60.78 85 PRO A CA 1
ATOM 638 C C . PRO A 1 85 ? -7.968 15.227 -22.672 1.00 60.78 85 PRO A C 1
ATOM 640 O O . PRO A 1 85 ? -8.626 14.861 -23.675 1.00 60.78 85 PRO A O 1
#

InterPro domains:
  IPR001365 Adenosine deaminase domain [PF00962] (2-74)
  IPR006330 Adenosine/adenine deaminase [PTHR43114] (3-79)
  IPR032466 Metal-dependent hydrolase [SSF51556] (2-76)

Organism: Pseudooceanicola batsensis (strain ATCC BAA-863 / DSM 15984 / KCTC 12145 / HTCC2597) (NCBI:txid252305)

Sequence (85 aa):
MAHNLARLLRAGLHVTVNSDDPPYFGGYVNENYRQCAAALDLTAAELITLARNSITAAFLPEADKAAHLARIDAVVREAENPVAP

Secondary structure (DSSP, 8-state):
---SHHHHHHTT-------SSHHHHT--HHHHHHHHHHHHT--HHHHHHHHHHHHHHSSS-HHHHHHHHHHHHHHHHHHHSPPP-

pLDDT: mean 92.74, std 9.78, range [56.25, 98.69]

Radius of gyration: 14.17 Å; chains: 1; bounding box: 33×30×37 Å

Foldseek 3Di:
DADCVVVCVVVVHLDAFACVDCVVPVDHRVVVLVCCCVRVVDDPVSSLSNQLSCLVPDPDDPVVSVVSNVVSVVVVVCVVPPDDD